Protein AF-A0A0L7KSG7-F1 (afdb_monomer_lite)

InterPro domains:
  IPR002159 CD36 family [PF01130] (1-33)
  IPR002159 CD36 family [PF01130] (34-108)
  IPR002159 CD36 family [PTHR11923] (1-128)

Organism: Operophtera brumata (NCBI:txid104452)

Sequence (150 aa):
APAMVSFPHFYLGDPKLREDVIGLKPDPARHETLQINMQVKKTNMYTSMSYLDEGLILPVAWIEMGVEELPQSLKSLVYHGTYTTAAIQLGLTVICVVSLIVSSICLFLLIVQRRRKPCATLKKIPAELMNTTFQSNQSEQKEFKNKNAK

Foldseek 3Di:
DQKDKAFALNLVHDPVLNVLDPPRDDDPVQRQKIWIKDFDADDPPDPVCVPPDHRRIGGDDIGRNDVPDDDVVVVVVVCCVPVVVVVCVVVVVVVVVVVVVVVVVVVVVVVVVVVPPDPDPPPPPPVVVVVVVVVVVVVVVVVVVVVVVD

Secondary structure (DSSP, 8-state):
--EEEE-GGGTTS-THHHHSSTT----TT--SEEEEEEE----TT-GGGTTSPTT-EEEEEEEE--SS---HHHHHHHHIIIIIHHHHHHHHHHHHHHHHHHHHHHHHHHHHHHHTSPS-------HHHHHHHHHHHHHHHHHHHHHT--

Radius of gyration: 44.96 Å; chains: 1; bounding box: 102×38×114 Å

Structure (mmCIF, N/CA/C/O backbone):
data_AF-A0A0L7KSG7-F1
#
_entry.id   AF-A0A0L7KSG7-F1
#
loop_
_atom_site.group_PDB
_atom_site.id
_atom_site.type_symbol
_atom_site.label_atom_id
_atom_site.label_alt_id
_atom_site.label_comp_id
_atom_site.label_asym_id
_atom_site.label_entity_id
_atom_site.label_seq_id
_atom_site.pdbx_PDB_ins_code
_atom_site.Cartn_x
_atom_site.Cartn_y
_atom_site.Cartn_z
_atom_site.occupancy
_atom_site.B_iso_or_equiv
_atom_site.auth_seq_id
_atom_site.auth_comp_id
_atom_site.auth_asym_id
_atom_site.auth_atom_id
_atom_site.pdbx_PDB_model_num
ATOM 1 N N . ALA A 1 1 ? -6.342 -0.269 -8.118 1.00 49.69 1 ALA A N 1
ATOM 2 C CA . ALA A 1 1 ? -5.818 -0.548 -9.474 1.00 49.69 1 ALA A CA 1
ATOM 3 C C . ALA A 1 1 ? -5.029 -1.857 -9.431 1.00 49.69 1 ALA A C 1
ATOM 5 O O . ALA A 1 1 ? -4.464 -2.119 -8.373 1.00 49.69 1 ALA A O 1
ATOM 6 N N . PRO A 1 2 ? -4.990 -2.676 -10.501 1.00 66.69 2 PRO A N 1
ATOM 7 C CA . PRO A 1 2 ? -4.237 -3.937 -10.546 1.00 66.69 2 PRO A CA 1
ATOM 8 C C . PRO A 1 2 ? -2.731 -3.669 -10.741 1.00 66.69 2 PRO A C 1
ATOM 10 O O . PRO A 1 2 ? -2.135 -4.054 -11.745 1.00 66.69 2 PRO A O 1
ATOM 13 N N . ALA A 1 3 ? -2.143 -2.919 -9.809 1.00 71.19 3 ALA A N 1
ATOM 14 C CA . ALA A 1 3 ? -0.722 -2.608 -9.792 1.00 71.19 3 ALA A CA 1
ATOM 15 C C . ALA A 1 3 ? 0.025 -3.679 -8.989 1.00 71.19 3 ALA A C 1
ATOM 17 O O . ALA A 1 3 ? -0.415 -4.060 -7.904 1.00 71.19 3 ALA A O 1
ATOM 18 N N . MET A 1 4 ? 1.145 -4.155 -9.525 1.00 77.62 4 MET A N 1
ATOM 19 C CA . MET A 1 4 ? 1.998 -5.174 -8.914 1.00 77.62 4 MET A CA 1
ATOM 20 C C . MET A 1 4 ? 3.423 -4.654 -8.797 1.00 77.62 4 MET A C 1
ATOM 22 O O . MET A 1 4 ? 3.894 -3.928 -9.671 1.00 77.62 4 MET A O 1
ATOM 26 N N . VAL A 1 5 ? 4.127 -5.056 -7.745 1.00 77.38 5 VAL A N 1
ATOM 27 C CA . VAL A 1 5 ? 5.531 -4.689 -7.535 1.00 77.38 5 VAL A CA 1
ATOM 28 C C . VAL A 1 5 ? 6.405 -5.900 -7.842 1.00 77.38 5 VAL A C 1
ATOM 30 O O . VAL A 1 5 ? 6.131 -6.993 -7.352 1.00 77.38 5 VAL A O 1
ATOM 33 N N . SER A 1 6 ? 7.438 -5.720 -8.662 1.00 76.56 6 SER A N 1
ATOM 34 C CA . SER A 1 6 ? 8.436 -6.750 -8.961 1.00 76.56 6 SER A CA 1
ATOM 35 C C . SER A 1 6 ? 9.846 -6.176 -8.918 1.00 76.56 6 SER A C 1
ATOM 37 O O . SER A 1 6 ? 10.045 -4.963 -8.877 1.00 76.56 6 SER A O 1
ATOM 39 N N . PHE A 1 7 ? 10.836 -7.060 -8.995 1.00 79.44 7 PHE A N 1
ATOM 40 C CA . PHE A 1 7 ? 12.197 -6.643 -9.303 1.00 79.44 7 PHE A CA 1
ATOM 41 C C . PHE A 1 7 ? 12.299 -6.121 -10.744 1.00 79.44 7 PHE A C 1
ATOM 43 O O . PHE A 1 7 ? 11.495 -6.533 -11.598 1.00 79.44 7 PHE A O 1
ATOM 50 N N . PRO A 1 8 ? 13.282 -5.247 -11.022 1.00 75.69 8 PRO A N 1
ATOM 51 C CA . PRO A 1 8 ? 13.538 -4.720 -12.352 1.00 75.69 8 PRO A CA 1
ATOM 52 C C . PRO A 1 8 ? 13.726 -5.851 -13.349 1.00 75.69 8 PRO A C 1
ATOM 54 O O . PRO A 1 8 ? 14.327 -6.884 -13.038 1.00 75.69 8 PRO A O 1
ATOM 57 N N . HIS A 1 9 ? 13.178 -5.668 -14.546 1.00 78.81 9 HIS A N 1
ATOM 58 C CA . HIS A 1 9 ? 13.252 -6.639 -15.635 1.00 78.81 9 HIS A CA 1
ATOM 59 C C . HIS A 1 9 ? 12.771 -8.052 -15.271 1.00 78.81 9 HIS A C 1
ATOM 61 O O . HIS A 1 9 ? 13.202 -9.026 -15.884 1.00 78.81 9 HIS A O 1
ATOM 67 N N . PHE A 1 10 ? 11.899 -8.178 -14.263 1.00 78.75 10 PHE A N 1
ATOM 68 C CA . PHE A 1 10 ? 11.452 -9.467 -13.735 1.00 78.75 10 PHE A CA 1
ATOM 69 C C . PHE A 1 10 ? 12.621 -10.405 -13.387 1.00 78.75 10 PHE A C 1
ATOM 71 O O . PHE A 1 10 ? 12.513 -11.618 -13.572 1.00 78.75 10 PHE A O 1
ATOM 78 N N . TYR A 1 11 ? 13.731 -9.860 -12.869 1.00 69.69 11 TYR A N 1
ATOM 79 C CA . TYR A 1 11 ? 14.943 -10.624 -12.543 1.00 69.69 11 TYR A CA 1
ATOM 80 C C . TYR A 1 11 ? 14.656 -11.875 -11.690 1.00 69.69 11 TYR A C 1
ATOM 82 O O . TYR A 1 11 ? 15.160 -12.958 -11.985 1.00 69.69 11 TYR A O 1
ATOM 90 N N . LEU A 1 12 ? 13.765 -11.742 -10.700 1.00 74.25 12 LEU A N 1
ATOM 91 C CA . LEU A 1 12 ? 13.263 -12.844 -9.864 1.00 74.25 12 LEU A CA 1
ATOM 92 C C . LEU A 1 12 ? 11.819 -13.266 -10.200 1.00 74.25 12 LEU A C 1
ATOM 94 O O . LEU A 1 12 ? 11.210 -14.034 -9.462 1.00 74.25 12 LEU A O 1
ATOM 98 N N . GLY A 1 13 ? 11.251 -12.742 -11.286 1.00 73.81 13 GLY A N 1
ATOM 99 C CA . GLY A 1 13 ? 9.931 -13.131 -11.781 1.00 73.81 13 GLY A CA 1
ATOM 100 C C . GLY A 1 13 ? 9.983 -14.379 -12.664 1.00 73.81 13 GLY A C 1
ATOM 101 O O . GLY A 1 13 ? 11.061 -14.823 -13.071 1.00 73.81 13 GLY A O 1
ATOM 102 N N . ASP A 1 14 ? 8.799 -14.909 -12.973 1.00 79.44 14 ASP A N 1
ATOM 103 C CA . ASP A 1 14 ? 8.599 -16.050 -13.874 1.00 79.44 14 ASP A CA 1
ATOM 104 C C . ASP A 1 14 ? 9.261 -15.788 -15.248 1.00 79.44 14 ASP A C 1
ATOM 106 O O . ASP A 1 14 ? 9.058 -14.705 -15.813 1.00 79.44 14 ASP A O 1
ATOM 110 N N . PRO A 1 15 ? 10.054 -16.736 -15.795 1.00 77.19 15 PRO A N 1
ATOM 111 C CA . PRO A 1 15 ? 10.661 -16.623 -17.121 1.00 77.19 15 PRO A CA 1
ATOM 112 C C . PRO A 1 15 ? 9.688 -16.212 -18.228 1.00 77.19 15 PRO A C 1
ATOM 114 O O . PRO A 1 15 ? 10.064 -15.416 -19.086 1.00 77.19 15 PRO A O 1
ATOM 117 N N . LYS A 1 16 ? 8.430 -16.665 -18.165 1.00 79.12 16 LYS A N 1
ATOM 118 C CA . LYS A 1 16 ? 7.409 -16.344 -19.170 1.00 79.12 16 LYS A CA 1
ATOM 119 C C . LYS A 1 16 ? 7.173 -14.834 -19.312 1.00 79.12 16 LYS A C 1
ATOM 121 O O . LYS A 1 16 ? 7.017 -14.327 -20.415 1.00 79.12 16 LYS A O 1
ATOM 126 N N . LEU A 1 17 ? 7.257 -14.085 -18.211 1.00 75.56 17 LEU A N 1
ATOM 127 C CA . LEU A 1 17 ? 7.084 -12.624 -18.210 1.00 75.56 17 LEU A CA 1
ATOM 128 C C . LEU A 1 17 ? 8.213 -11.881 -18.934 1.00 75.56 17 LEU A C 1
ATOM 130 O O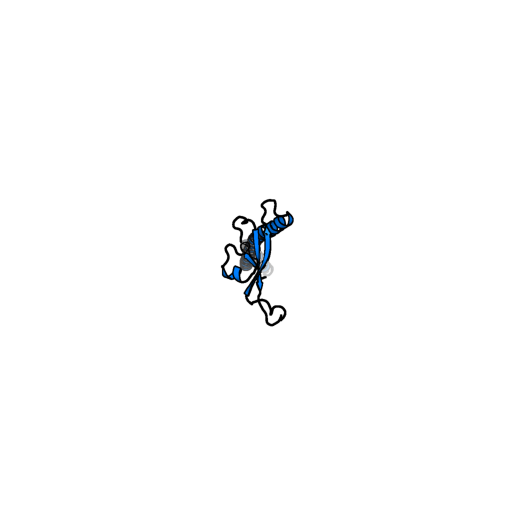 . LEU A 1 17 ? 8.069 -10.704 -19.263 1.00 75.56 17 LEU A O 1
ATOM 134 N N . ARG A 1 18 ? 9.353 -12.547 -19.149 1.00 74.94 18 ARG A N 1
ATOM 135 C CA . ARG A 1 18 ? 10.501 -11.985 -19.867 1.00 74.94 18 ARG A CA 1
ATOM 136 C C . ARG A 1 18 ? 10.406 -12.204 -21.371 1.00 74.94 18 ARG A C 1
ATOM 138 O O . ARG A 1 18 ? 10.996 -11.442 -22.127 1.00 74.94 18 ARG A O 1
ATOM 145 N N . GLU A 1 19 ? 9.685 -13.239 -21.784 1.00 77.19 19 GLU A N 1
ATOM 146 C CA . GLU A 1 19 ? 9.468 -13.589 -23.189 1.00 77.19 19 GLU A CA 1
ATOM 147 C C . GLU A 1 19 ? 8.398 -12.692 -23.820 1.00 77.19 19 GLU A C 1
ATOM 149 O O . GLU A 1 19 ? 8.535 -12.286 -24.973 1.00 77.19 19 GLU A O 1
ATOM 154 N N . ASP A 1 20 ? 7.394 -12.300 -23.031 1.00 78.75 20 ASP A N 1
ATOM 155 C CA . ASP A 1 20 ? 6.284 -11.448 -23.470 1.00 78.75 20 ASP A CA 1
ATOM 156 C C . ASP A 1 20 ? 6.702 -9.982 -23.745 1.00 78.75 20 ASP A C 1
ATOM 158 O O . ASP A 1 20 ? 5.952 -9.225 -24.364 1.00 78.75 20 ASP A O 1
ATOM 162 N N . VAL A 1 21 ? 7.891 -9.548 -23.292 1.00 75.88 21 VAL A N 1
ATOM 163 C CA . VAL A 1 21 ? 8.360 -8.154 -23.410 1.00 75.88 21 VAL A CA 1
ATOM 164 C C . VAL A 1 21 ? 9.788 -8.085 -23.958 1.00 75.88 21 VAL A C 1
ATOM 166 O O . VAL A 1 21 ? 10.764 -8.435 -23.296 1.00 75.88 21 VAL A O 1
ATOM 169 N N . ILE A 1 22 ? 9.931 -7.538 -25.167 1.00 74.88 22 ILE A N 1
ATOM 170 C CA . ILE A 1 22 ? 11.230 -7.361 -25.830 1.00 74.88 22 ILE A CA 1
ATOM 171 C C . ILE A 1 22 ? 12.004 -6.200 -25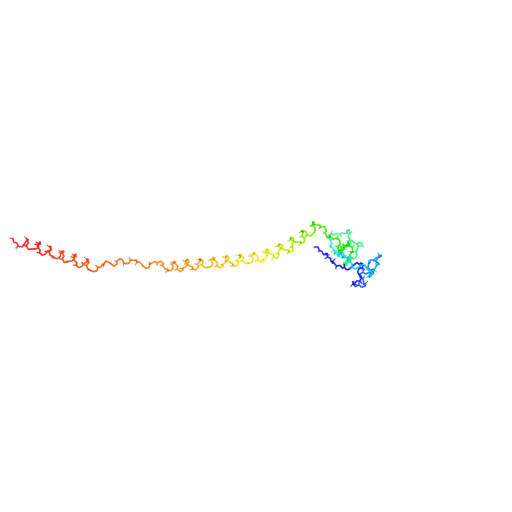.182 1.00 74.88 22 ILE A C 1
ATOM 173 O O . ILE A 1 22 ? 11.471 -5.107 -25.005 1.00 74.88 22 ILE A O 1
ATOM 177 N N . GLY A 1 23 ? 13.291 -6.417 -24.881 1.00 75.62 23 GLY A N 1
ATOM 178 C CA . GLY A 1 23 ? 14.206 -5.374 -24.386 1.00 75.62 23 GLY A CA 1
ATOM 179 C C . GLY A 1 23 ? 14.543 -5.449 -22.895 1.00 75.62 23 GLY A C 1
ATOM 180 O O . GLY A 1 23 ? 15.247 -4.577 -22.385 1.00 75.62 23 GLY A O 1
ATOM 181 N N . LEU A 1 24 ? 14.091 -6.490 -22.191 1.00 74.06 24 LEU A N 1
ATOM 182 C CA . LEU A 1 24 ? 14.442 -6.705 -20.790 1.00 74.06 24 LEU A CA 1
ATOM 183 C C . LEU A 1 24 ? 15.897 -7.187 -20.652 1.00 74.06 24 LEU A C 1
ATOM 185 O O . LEU A 1 24 ? 16.287 -8.191 -21.245 1.00 74.06 24 LEU A O 1
ATOM 189 N N . LYS A 1 25 ? 16.704 -6.476 -19.856 1.00 75.69 25 LYS A N 1
ATOM 190 C CA . LYS A 1 25 ? 18.095 -6.837 -19.540 1.00 75.69 25 LYS A CA 1
ATOM 191 C C . LYS A 1 25 ? 18.274 -6.862 -18.020 1.00 75.69 25 LYS A C 1
ATOM 193 O O . LYS A 1 25 ? 18.621 -5.834 -17.443 1.00 75.69 25 LYS A O 1
ATOM 198 N N . PRO A 1 26 ? 17.986 -7.992 -17.356 1.00 69.56 26 PRO A N 1
ATOM 199 C CA . PRO A 1 26 ? 18.148 -8.085 -15.914 1.00 69.56 26 PRO A CA 1
ATOM 200 C C . PRO A 1 26 ? 19.629 -7.966 -15.536 1.00 69.56 26 PRO A C 1
ATOM 202 O O . PRO A 1 26 ? 20.464 -8.699 -16.064 1.00 69.56 26 PRO A O 1
ATOM 205 N N . ASP A 1 27 ? 19.940 -7.052 -14.618 1.00 71.94 27 ASP A N 1
ATOM 206 C CA . ASP A 1 27 ? 21.284 -6.857 -14.072 1.00 71.94 27 ASP A CA 1
ATOM 207 C C . ASP A 1 27 ? 21.275 -7.163 -12.561 1.00 71.94 27 ASP A C 1
ATOM 209 O O . ASP A 1 27 ? 20.636 -6.429 -11.798 1.00 71.94 27 ASP A O 1
ATOM 213 N N . PRO A 1 28 ? 21.974 -8.223 -12.110 1.00 65.81 28 PRO A N 1
ATOM 214 C CA . PRO A 1 28 ? 22.026 -8.619 -10.705 1.00 65.81 28 PRO A CA 1
ATOM 215 C C . PRO A 1 28 ? 22.825 -7.655 -9.807 1.00 65.81 28 PRO A C 1
ATOM 217 O O . PRO A 1 28 ? 22.880 -7.841 -8.596 1.00 65.81 28 PRO A O 1
ATOM 220 N N . ALA A 1 29 ? 23.486 -6.633 -10.359 1.00 66.12 29 ALA A N 1
ATOM 221 C CA . ALA A 1 29 ? 24.188 -5.631 -9.557 1.00 66.12 29 ALA A CA 1
ATOM 222 C C . ALA A 1 29 ? 23.280 -4.464 -9.122 1.00 66.12 29 ALA A C 1
ATOM 224 O O . ALA A 1 29 ? 23.634 -3.710 -8.218 1.00 66.12 29 ALA A O 1
ATOM 225 N N . ARG A 1 30 ? 22.102 -4.299 -9.742 1.00 62.16 30 ARG A N 1
ATOM 226 C CA . ARG A 1 30 ? 21.194 -3.156 -9.531 1.00 62.16 30 ARG A CA 1
ATOM 227 C C . ARG A 1 30 ? 19.943 -3.580 -8.765 1.00 62.16 30 ARG A C 1
ATOM 229 O O . ARG A 1 30 ? 18.846 -3.630 -9.310 1.00 62.16 30 ARG A O 1
ATOM 236 N N . HIS A 1 31 ? 20.122 -3.935 -7.496 1.00 56.75 31 HIS A N 1
ATOM 237 C CA . HIS A 1 31 ? 19.054 -4.493 -6.652 1.00 56.75 31 HIS A CA 1
ATOM 238 C C . HIS A 1 31 ? 18.258 -3.450 -5.849 1.00 56.75 31 HIS A C 1
ATOM 240 O O . HIS A 1 31 ? 17.318 -3.809 -5.145 1.00 56.75 31 HIS A O 1
ATOM 246 N N . GLU A 1 32 ? 18.601 -2.166 -5.951 1.00 59.91 32 GLU A N 1
ATOM 247 C CA . GLU A 1 32 ? 17.999 -1.108 -5.125 1.00 59.91 32 GLU A CA 1
ATOM 248 C C . GLU A 1 32 ? 16.745 -0.480 -5.747 1.00 59.91 32 GLU A C 1
ATOM 250 O O . GLU A 1 32 ? 16.226 0.515 -5.246 1.00 59.91 32 GLU A O 1
ATOM 255 N N . THR A 1 33 ? 16.231 -1.032 -6.848 1.00 68.06 33 THR A N 1
ATOM 256 C CA . THR A 1 33 ? 15.123 -0.422 -7.586 1.00 68.06 33 THR A CA 1
ATOM 257 C C . THR A 1 33 ? 13.895 -1.341 -7.598 1.00 68.06 33 THR A C 1
ATOM 259 O O . THR A 1 33 ? 14.001 -2.559 -7.728 1.00 68.06 33 THR A O 1
ATOM 262 N N . LEU A 1 34 ? 12.705 -0.774 -7.387 1.00 74.31 34 LEU A N 1
ATOM 263 C CA . LEU A 1 34 ? 11.419 -1.476 -7.417 1.00 74.31 34 LEU A CA 1
ATOM 264 C C . LEU A 1 34 ? 10.699 -1.166 -8.725 1.00 74.31 34 LEU A C 1
ATOM 266 O O . LEU A 1 34 ? 10.529 -0.005 -9.077 1.00 74.31 34 LEU A O 1
ATOM 270 N N . GLN A 1 35 ? 10.215 -2.184 -9.427 1.00 80.50 35 GLN A N 1
ATOM 271 C CA . GLN A 1 35 ? 9.444 -2.016 -10.656 1.00 80.50 35 GLN A CA 1
ATOM 272 C C . GLN A 1 35 ? 7.944 -2.081 -10.361 1.00 80.50 35 GLN A C 1
ATOM 274 O O . GLN A 1 35 ? 7.451 -3.052 -9.785 1.00 80.50 35 GLN A O 1
ATOM 279 N N . ILE A 1 36 ? 7.210 -1.054 -10.783 1.00 83.94 36 ILE A N 1
ATOM 280 C CA . ILE A 1 36 ? 5.750 -1.036 -10.804 1.00 83.94 36 ILE A CA 1
ATOM 281 C C . ILE A 1 36 ? 5.278 -1.588 -12.143 1.00 83.94 36 ILE A C 1
ATOM 283 O O . ILE A 1 36 ? 5.615 -1.078 -13.215 1.00 83.94 36 ILE A O 1
ATOM 287 N N . ASN A 1 37 ? 4.430 -2.602 -12.058 1.00 86.38 37 ASN A N 1
ATOM 288 C CA . ASN A 1 37 ? 3.820 -3.274 -13.187 1.00 86.38 37 ASN A CA 1
ATOM 289 C C . ASN A 1 37 ? 2.310 -3.082 -13.172 1.00 86.38 37 ASN A C 1
ATOM 291 O O . ASN A 1 37 ? 1.689 -3.016 -12.109 1.00 86.38 37 ASN A O 1
ATOM 295 N N . MET A 1 38 ? 1.712 -3.061 -14.356 1.00 85.94 38 MET A N 1
ATOM 296 C CA . MET A 1 38 ? 0.268 -3.016 -14.530 1.00 85.94 38 MET A CA 1
ATOM 297 C C . MET A 1 38 ? -0.180 -4.185 -15.396 1.00 85.94 38 MET A C 1
ATOM 299 O O . MET A 1 38 ? 0.352 -4.402 -16.482 1.00 85.94 38 MET A O 1
ATOM 303 N N . GLN A 1 39 ? -1.171 -4.934 -14.915 1.00 86.94 39 GLN A N 1
ATOM 304 C CA . GLN A 1 39 ? -1.775 -6.002 -15.703 1.00 86.94 39 GLN A CA 1
ATOM 305 C C . GLN A 1 39 ? -2.848 -5.442 -16.639 1.00 86.94 39 GLN A C 1
ATOM 307 O O . GLN A 1 39 ? -3.763 -4.737 -16.203 1.00 86.94 39 GLN A O 1
ATOM 312 N N . VAL A 1 40 ? -2.766 -5.809 -17.915 1.00 84.38 40 VAL A N 1
ATOM 313 C CA . VAL A 1 40 ? -3.782 -5.500 -18.919 1.00 84.38 40 VAL A CA 1
ATOM 314 C C . VAL A 1 40 ? -4.965 -6.440 -18.728 1.00 84.38 40 VAL A C 1
ATOM 316 O O . VAL A 1 40 ? -4.866 -7.651 -18.930 1.00 84.38 40 VAL A O 1
ATOM 319 N N . LYS A 1 41 ? -6.113 -5.873 -18.353 1.00 82.38 41 LYS A N 1
ATOM 320 C CA . LYS A 1 41 ? -7.387 -6.590 -18.301 1.00 82.38 41 LYS A CA 1
ATOM 321 C C . LYS A 1 41 ? -8.303 -6.057 -19.389 1.00 82.38 41 LYS A C 1
ATOM 323 O O . LYS A 1 41 ? -8.726 -4.903 -19.330 1.00 82.38 41 LYS A O 1
ATOM 328 N N . LYS A 1 42 ? -8.620 -6.906 -20.365 1.00 79.88 42 LYS A N 1
ATOM 329 C CA . LYS A 1 42 ? -9.569 -6.555 -21.419 1.00 79.88 42 LYS A CA 1
ATOM 330 C C . LYS A 1 42 ? -10.982 -6.532 -20.850 1.00 79.88 42 LYS A C 1
ATOM 332 O O . LYS A 1 42 ? -11.364 -7.368 -20.034 1.00 79.88 42 LYS A O 1
ATOM 337 N N . THR A 1 43 ? -11.765 -5.560 -21.290 1.00 75.81 43 THR A N 1
ATOM 338 C CA . THR A 1 43 ? -13.213 -5.546 -21.094 1.00 75.81 43 THR A CA 1
ATOM 339 C C . THR A 1 43 ? -13.859 -5.299 -22.449 1.00 75.81 43 THR A C 1
ATOM 341 O O . THR A 1 43 ? -13.316 -4.562 -23.273 1.00 75.81 43 THR A O 1
ATOM 344 N N . ASN A 1 44 ? -15.032 -5.888 -22.686 1.00 75.50 44 ASN A N 1
ATOM 345 C CA . ASN A 1 44 ? -15.745 -5.794 -23.971 1.00 75.50 44 ASN A CA 1
ATOM 346 C C . ASN A 1 44 ? -16.127 -4.355 -24.379 1.00 75.50 44 ASN A C 1
ATOM 348 O O . ASN A 1 44 ? -16.665 -4.147 -25.459 1.00 75.50 44 ASN A O 1
ATOM 352 N N . MET A 1 45 ? -15.881 -3.366 -23.517 1.00 76.56 45 MET A N 1
ATOM 353 C CA . MET A 1 45 ? -16.231 -1.963 -23.727 1.00 76.56 45 MET A CA 1
ATOM 354 C C . MET A 1 45 ? -15.131 -1.155 -24.440 1.00 76.56 45 MET A C 1
ATOM 356 O O . MET A 1 45 ? -15.434 -0.089 -24.967 1.00 76.56 45 MET A O 1
ATOM 360 N N . TYR A 1 46 ? -13.876 -1.628 -24.481 1.00 71.81 46 TYR A N 1
ATOM 361 C CA . TYR A 1 46 ? -12.742 -0.869 -25.036 1.00 71.81 46 TYR A CA 1
ATOM 362 C C . TYR A 1 46 ? -12.009 -1.636 -26.152 1.00 71.81 46 TYR A C 1
ATOM 364 O O . TYR A 1 46 ? -11.057 -2.375 -25.906 1.00 71.81 46 TYR A O 1
ATOM 372 N N . THR A 1 47 ? -12.407 -1.405 -27.407 1.00 71.38 47 THR A N 1
ATOM 373 C CA . THR A 1 47 ? -11.799 -2.023 -28.608 1.00 71.38 47 THR A CA 1
ATOM 374 C C . THR A 1 47 ? -10.351 -1.580 -28.855 1.00 71.38 47 THR A C 1
ATOM 376 O O . THR A 1 47 ? -9.569 -2.309 -29.471 1.00 71.38 47 THR A O 1
ATOM 379 N N . SER A 1 48 ? -9.955 -0.416 -28.333 1.00 75.25 48 SER A N 1
ATOM 380 C CA . SER A 1 48 ? -8.604 0.138 -28.489 1.00 75.25 48 SER A CA 1
ATOM 381 C C . SER A 1 48 ? -7.509 -0.654 -27.765 1.00 75.25 48 SER A C 1
ATOM 383 O O . SER A 1 48 ? -6.354 -0.323 -27.945 1.00 75.25 48 SER A O 1
ATOM 385 N N . MET A 1 49 ? -7.820 -1.687 -26.969 1.00 70.25 49 MET A N 1
ATOM 386 C CA . MET A 1 49 ? -6.820 -2.602 -26.376 1.00 70.25 49 MET A CA 1
ATOM 387 C C . MET A 1 49 ? -6.769 -3.970 -27.078 1.00 70.25 49 MET A C 1
ATOM 389 O O . MET A 1 49 ? -6.210 -4.925 -26.544 1.00 70.25 49 MET A O 1
ATOM 393 N N . SER A 1 50 ? -7.359 -4.093 -28.272 1.00 73.12 50 SER A N 1
ATOM 394 C CA . SER A 1 50 ? -7.390 -5.352 -29.035 1.00 73.12 50 SER A CA 1
ATOM 395 C C . SER A 1 50 ? -6.008 -5.859 -29.463 1.00 73.12 50 SER A C 1
ATOM 397 O O . SER A 1 50 ? -5.848 -7.065 -29.614 1.00 73.12 50 SER A O 1
ATOM 399 N N . TYR A 1 51 ? -5.020 -4.968 -29.603 1.00 79.75 51 TYR A N 1
ATOM 400 C CA . TYR A 1 51 ? -3.648 -5.297 -30.008 1.00 79.75 51 TYR A CA 1
ATOM 401 C C . TYR A 1 51 ? -2.738 -5.778 -28.865 1.00 79.75 51 TYR A C 1
ATOM 403 O O . TYR A 1 51 ? -1.637 -6.245 -29.134 1.00 79.75 51 TYR A O 1
ATOM 411 N N . LEU A 1 52 ? -3.153 -5.630 -27.603 1.00 81.56 52 LEU A N 1
ATOM 412 C CA . LEU A 1 52 ? -2.414 -6.140 -26.440 1.00 81.56 52 LEU A CA 1
ATOM 413 C C . LEU A 1 52 ? -2.999 -7.478 -26.025 1.00 81.56 52 LEU A C 1
ATOM 415 O O . LEU A 1 52 ? -4.203 -7.650 -26.151 1.00 81.56 52 LEU A O 1
ATOM 419 N N . ASP A 1 53 ? -2.212 -8.400 -25.485 1.00 81.88 53 ASP A N 1
ATOM 420 C CA . ASP A 1 53 ? -2.742 -9.672 -24.991 1.00 81.88 53 ASP A CA 1
ATOM 421 C C . ASP A 1 53 ? -3.470 -9.529 -23.648 1.00 81.88 53 ASP A C 1
ATOM 423 O O . ASP A 1 53 ? -3.199 -8.637 -22.839 1.00 81.88 53 ASP A O 1
ATOM 427 N N . GLU A 1 54 ? -4.464 -10.390 -23.421 1.00 81.44 54 GLU A N 1
ATOM 428 C CA . GLU A 1 54 ? -5.188 -10.412 -22.149 1.00 81.44 54 GLU A CA 1
ATOM 429 C C . GLU A 1 54 ? -4.305 -11.020 -21.055 1.00 81.44 54 GLU A C 1
ATOM 431 O O . GLU A 1 54 ? -3.751 -12.101 -21.229 1.00 81.44 54 GLU A O 1
ATOM 436 N N . GLY A 1 55 ? -4.170 -10.326 -19.923 1.00 80.38 55 GLY A N 1
ATOM 437 C CA . GLY A 1 55 ? -3.311 -10.762 -18.822 1.00 80.38 55 GLY A CA 1
ATOM 438 C C . GLY A 1 55 ? -1.842 -10.354 -18.962 1.00 80.38 55 GLY A C 1
ATOM 439 O O . GLY A 1 55 ? -1.070 -10.647 -18.048 1.00 80.38 55 GLY A O 1
ATOM 440 N N . LEU A 1 56 ? -1.472 -9.638 -20.033 1.00 85.25 56 LEU A N 1
ATOM 441 C CA . LEU A 1 56 ? -0.122 -9.109 -20.244 1.00 85.25 56 LEU A CA 1
ATOM 442 C C . LEU A 1 56 ? 0.284 -8.174 -19.095 1.00 85.25 56 LEU A C 1
ATOM 444 O O . LEU A 1 56 ? -0.473 -7.279 -18.709 1.00 85.25 56 LEU A O 1
ATOM 448 N N . ILE A 1 57 ? 1.485 -8.369 -18.552 1.00 86.19 57 ILE A N 1
ATOM 449 C CA . ILE A 1 57 ? 2.025 -7.553 -17.461 1.00 86.19 57 ILE A CA 1
ATOM 450 C C . ILE A 1 57 ? 3.007 -6.542 -18.045 1.00 86.19 57 ILE A C 1
ATOM 452 O O . ILE A 1 57 ? 4.104 -6.896 -18.467 1.00 86.19 57 ILE A O 1
ATOM 456 N N . LEU A 1 58 ? 2.614 -5.269 -18.045 1.00 86.44 58 LEU A N 1
ATOM 457 C CA . LEU A 1 58 ? 3.432 -4.192 -18.585 1.00 86.44 58 LEU A CA 1
ATOM 458 C C . LEU A 1 58 ? 4.262 -3.535 -17.476 1.00 86.44 58 LEU A C 1
ATOM 460 O O . LEU A 1 58 ? 3.686 -3.085 -16.477 1.00 86.44 58 LEU A O 1
ATOM 464 N N . PRO A 1 59 ? 5.591 -3.428 -17.642 1.00 81.94 59 PRO A N 1
ATOM 465 C CA . PRO A 1 59 ? 6.410 -2.598 -16.773 1.00 81.94 59 PRO A CA 1
ATOM 466 C C . PRO A 1 59 ? 6.093 -1.125 -17.057 1.00 81.94 59 PRO A C 1
ATOM 468 O O . PRO A 1 59 ? 6.274 -0.652 -18.176 1.00 81.94 59 PRO A O 1
ATOM 471 N N . VAL A 1 60 ? 5.587 -0.398 -16.058 1.00 85.12 60 VAL A N 1
ATOM 472 C CA . VAL A 1 60 ? 5.178 1.008 -16.226 1.00 85.12 60 VAL A CA 1
ATOM 473 C C . VAL A 1 60 ? 6.277 1.955 -15.764 1.00 85.12 60 VAL A C 1
ATOM 475 O O . VAL A 1 60 ? 6.594 2.917 -16.456 1.00 85.12 60 VAL A O 1
ATOM 478 N N . ALA A 1 61 ? 6.851 1.699 -14.589 1.00 79.75 61 ALA A N 1
ATOM 479 C CA . ALA A 1 61 ? 7.862 2.564 -13.994 1.00 79.75 61 ALA A CA 1
ATOM 480 C C . ALA A 1 61 ? 8.804 1.769 -13.089 1.00 79.75 61 ALA A C 1
ATOM 482 O O . ALA A 1 61 ? 8.400 0.773 -12.490 1.00 79.75 61 ALA A O 1
ATOM 483 N N . TRP A 1 62 ? 10.038 2.242 -12.946 1.00 74.69 62 TRP A N 1
ATOM 484 C CA . TRP A 1 62 ? 10.976 1.790 -11.923 1.00 74.69 62 TRP A CA 1
ATOM 485 C C . TRP A 1 62 ? 11.228 2.925 -10.930 1.00 74.69 62 TRP A C 1
ATOM 487 O O . TRP A 1 62 ? 11.400 4.081 -11.310 1.00 74.69 62 TRP A O 1
ATOM 497 N N . ILE A 1 63 ? 11.210 2.590 -9.647 1.00 70.94 63 ILE A N 1
ATOM 498 C CA . ILE A 1 63 ? 11.532 3.480 -8.540 1.00 70.94 63 ILE A CA 1
ATOM 499 C C . ILE A 1 63 ? 12.910 3.076 -8.055 1.00 70.94 63 ILE A C 1
ATOM 501 O O . ILE A 1 63 ? 13.080 1.986 -7.515 1.00 70.94 63 ILE A O 1
ATOM 505 N N . GLU A 1 64 ? 13.886 3.951 -8.232 1.00 69.31 64 GLU A N 1
ATOM 506 C CA . GLU A 1 64 ? 15.204 3.762 -7.644 1.00 69.31 64 GLU A CA 1
ATOM 507 C C . GLU A 1 64 ? 15.136 4.179 -6.172 1.00 69.31 64 GLU A C 1
ATOM 509 O O . GLU A 1 64 ? 14.927 5.352 -5.864 1.00 69.31 64 GLU A O 1
ATOM 514 N N . MET A 1 65 ? 15.249 3.224 -5.245 1.00 61.34 65 MET A N 1
ATOM 515 C CA . MET A 1 65 ? 15.352 3.522 -3.816 1.00 61.34 65 MET A CA 1
ATOM 516 C C . MET A 1 65 ? 16.814 3.811 -3.489 1.00 61.34 65 MET A C 1
ATOM 518 O O . MET A 1 65 ? 17.462 3.057 -2.771 1.00 61.34 65 MET A O 1
ATOM 522 N N . GLY A 1 66 ? 17.337 4.911 -4.032 1.00 60.00 66 GLY A N 1
ATOM 523 C CA . GLY A 1 66 ? 18.608 5.451 -3.571 1.00 60.00 66 GLY A CA 1
ATOM 524 C C . GLY A 1 66 ? 18.475 5.808 -2.092 1.00 60.00 66 GLY A C 1
ATOM 525 O O . GLY A 1 66 ? 17.571 6.546 -1.701 1.00 60.00 66 GLY A O 1
ATOM 526 N N . VAL A 1 67 ? 19.357 5.271 -1.251 1.00 54.75 67 VAL A N 1
ATOM 527 C CA . VAL A 1 67 ? 19.399 5.552 0.199 1.00 54.75 67 VAL A CA 1
ATOM 528 C C . VAL A 1 67 ? 19.703 7.037 0.494 1.00 54.75 67 VAL A C 1
ATOM 530 O O . VAL A 1 67 ? 19.572 7.495 1.630 1.00 54.75 67 VAL A O 1
ATOM 533 N N . GLU A 1 68 ? 19.997 7.839 -0.528 1.00 59.53 68 GLU A N 1
ATOM 534 C CA . GLU A 1 68 ? 20.077 9.297 -0.454 1.00 59.53 68 GLU A CA 1
ATOM 535 C C . GLU A 1 68 ? 18.674 9.925 -0.473 1.00 59.53 68 GLU A C 1
ATOM 537 O O . GLU A 1 68 ? 18.186 10.462 -1.458 1.00 59.53 68 GLU A O 1
ATOM 542 N N . GLU A 1 69 ? 18.017 9.825 0.680 1.00 54.84 69 GLU A N 1
ATOM 543 C CA . GLU A 1 69 ? 16.860 10.617 1.087 1.00 54.84 69 GLU A CA 1
ATOM 544 C C . GLU A 1 69 ? 15.628 10.583 0.166 1.00 54.84 69 GLU A C 1
ATOM 546 O O . GLU A 1 69 ? 15.409 11.457 -0.670 1.00 54.84 69 GLU A O 1
ATOM 551 N N . LEU A 1 70 ? 14.700 9.663 0.469 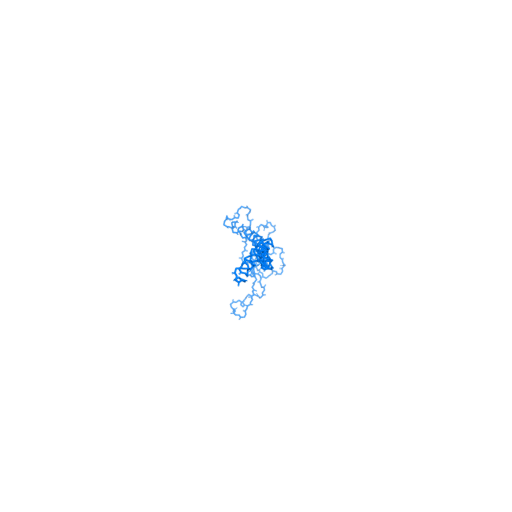1.00 64.69 70 LEU A N 1
ATOM 552 C CA . LEU A 1 70 ? 13.301 9.774 0.038 1.00 64.69 70 LEU A CA 1
ATOM 553 C C . LEU A 1 70 ? 12.832 11.245 0.203 1.00 64.69 70 LEU A C 1
ATOM 555 O O . LEU A 1 70 ? 12.985 11.789 1.309 1.00 64.69 70 LEU A O 1
ATOM 559 N N . PRO A 1 71 ? 12.297 11.906 -0.846 1.00 66.88 71 PRO A N 1
ATOM 560 C CA . PRO A 1 71 ? 11.951 13.321 -0.781 1.00 66.88 71 PRO A CA 1
ATOM 561 C C . PRO A 1 71 ? 11.006 13.562 0.396 1.00 66.88 71 PRO A C 1
ATOM 563 O O . PRO A 1 71 ? 10.109 12.756 0.660 1.00 66.88 71 PRO A O 1
ATOM 566 N N . GLN A 1 72 ? 11.226 14.651 1.139 1.00 69.62 72 GLN A N 1
ATOM 567 C CA . GLN A 1 72 ? 10.545 14.898 2.419 1.00 69.62 72 GLN A CA 1
ATOM 568 C C . GLN A 1 72 ? 9.014 14.812 2.311 1.00 69.62 72 GLN A C 1
ATOM 570 O O . GLN A 1 72 ? 8.350 14.380 3.251 1.00 69.62 72 GLN A O 1
ATOM 575 N N . SER A 1 73 ? 8.455 15.141 1.145 1.00 69.62 73 SER A N 1
ATOM 576 C CA . SER A 1 73 ? 7.037 14.982 0.821 1.00 69.62 73 SER A CA 1
ATOM 577 C C . SER A 1 73 ? 6.559 13.526 0.886 1.00 69.62 73 SER A C 1
ATOM 579 O O . SER A 1 73 ? 5.520 13.255 1.483 1.00 69.62 73 SER A O 1
ATOM 581 N N . LEU A 1 74 ? 7.320 12.577 0.336 1.00 70.19 74 LEU A N 1
ATOM 582 C CA . LEU A 1 74 ? 6.996 11.150 0.383 1.00 70.19 74 LEU A CA 1
ATOM 583 C C . LEU A 1 74 ? 7.256 10.560 1.770 1.00 70.19 74 LEU A C 1
ATOM 585 O O . LEU A 1 74 ? 6.449 9.759 2.233 1.00 70.19 74 LEU A O 1
ATOM 589 N N . LYS A 1 75 ? 8.313 10.998 2.473 1.00 69.81 75 LYS A N 1
ATOM 590 C CA . LYS A 1 75 ? 8.534 10.615 3.883 1.00 69.81 75 LYS A CA 1
ATOM 591 C C . LYS A 1 75 ? 7.348 11.042 4.740 1.00 69.81 75 LYS A C 1
ATOM 593 O O . LYS A 1 75 ? 6.828 10.234 5.498 1.00 69.81 75 LYS A O 1
ATOM 598 N N . SER A 1 76 ? 6.889 12.281 4.574 1.00 73.81 76 SER A N 1
ATOM 599 C CA . SER A 1 76 ? 5.732 12.820 5.287 1.00 73.81 76 SER A CA 1
ATOM 600 C C . SER A 1 76 ? 4.442 12.083 4.924 1.00 73.81 76 SER A C 1
ATOM 602 O O . SER A 1 76 ? 3.692 11.694 5.814 1.00 73.81 76 SER A O 1
ATOM 604 N N . LEU A 1 77 ? 4.210 11.794 3.640 1.00 79.62 77 LEU A N 1
ATOM 605 C CA . LEU A 1 77 ? 3.018 11.071 3.196 1.00 79.62 77 LEU A CA 1
ATOM 606 C C . LEU A 1 77 ? 2.985 9.626 3.704 1.00 79.62 77 LEU A C 1
ATOM 608 O O . LEU A 1 77 ? 1.941 9.164 4.153 1.00 79.62 77 LEU A O 1
ATOM 612 N N . VAL A 1 78 ? 4.114 8.917 3.667 1.00 74.75 78 VAL A N 1
ATOM 613 C CA . VAL A 1 78 ? 4.223 7.553 4.200 1.00 74.75 78 VAL A CA 1
ATOM 614 C C . VAL A 1 78 ? 4.141 7.568 5.723 1.00 74.75 78 VAL A C 1
ATOM 616 O O . VAL A 1 78 ? 3.447 6.734 6.299 1.00 74.75 78 VAL A O 1
ATOM 619 N N . TYR A 1 79 ? 4.778 8.526 6.395 1.00 77.00 79 TYR A N 1
ATOM 620 C CA . TYR A 1 79 ? 4.709 8.660 7.848 1.00 77.00 79 TYR A CA 1
ATOM 621 C C . TYR A 1 79 ? 3.280 8.955 8.310 1.00 77.00 79 TYR A C 1
ATOM 623 O O . TYR A 1 79 ? 2.755 8.227 9.147 1.00 77.00 79 TYR A O 1
ATOM 631 N N . HIS A 1 80 ? 2.599 9.934 7.712 1.00 78.06 80 HIS A N 1
ATOM 632 C CA . HIS A 1 80 ? 1.185 10.183 7.983 1.00 78.06 80 HIS A CA 1
ATOM 633 C C . HIS A 1 80 ? 0.320 8.985 7.577 1.00 78.06 80 HIS A C 1
ATOM 635 O O . HIS A 1 80 ? -0.475 8.514 8.377 1.00 78.06 80 HIS A O 1
ATOM 641 N N . GLY A 1 81 ? 0.514 8.396 6.400 1.00 77.06 81 GLY A N 1
ATOM 642 C CA . GLY A 1 81 ? -0.263 7.236 5.957 1.00 77.06 81 GLY A CA 1
ATOM 643 C C . GLY A 1 81 ? -0.149 6.029 6.894 1.00 77.06 81 GLY A C 1
ATOM 644 O O . GLY A 1 81 ? -1.153 5.389 7.198 1.00 77.06 81 GLY A O 1
ATOM 645 N N . THR A 1 82 ? 1.047 5.743 7.408 1.00 74.75 82 THR A N 1
ATOM 646 C CA . THR A 1 82 ? 1.310 4.548 8.226 1.00 74.75 82 THR A CA 1
ATOM 647 C C . THR A 1 82 ? 1.037 4.807 9.709 1.00 74.75 82 THR A C 1
ATOM 649 O O . THR A 1 82 ? 0.332 4.037 10.361 1.00 74.75 82 THR A O 1
ATOM 652 N N . TYR A 1 83 ? 1.550 5.916 10.246 1.00 72.25 83 TYR A N 1
ATOM 653 C CA . TYR A 1 83 ? 1.452 6.243 11.667 1.00 72.25 83 TYR A CA 1
ATOM 654 C C . TYR A 1 83 ? 0.072 6.796 12.038 1.00 72.25 83 TYR A C 1
ATOM 656 O O . TYR A 1 83 ? -0.482 6.422 13.071 1.00 72.25 83 TYR A O 1
ATOM 664 N N . THR A 1 84 ? -0.536 7.632 11.186 1.00 72.31 84 THR A N 1
ATOM 665 C CA . THR A 1 84 ? -1.882 8.162 11.448 1.00 72.31 84 THR A CA 1
ATOM 666 C C . THR A 1 84 ? -2.935 7.058 11.355 1.00 72.31 84 THR A C 1
ATOM 668 O O . THR A 1 84 ? -3.798 6.994 12.222 1.00 72.31 84 THR A O 1
ATOM 671 N N . THR A 1 85 ? -2.843 6.130 10.396 1.00 68.56 85 THR A N 1
ATOM 672 C CA . THR A 1 85 ? -3.828 5.037 10.272 1.00 68.56 85 THR A CA 1
ATOM 673 C C . THR A 1 85 ? -3.780 4.076 11.463 1.00 68.56 85 THR A C 1
ATOM 675 O O . THR A 1 85 ? -4.822 3.772 12.046 1.00 68.56 85 THR A O 1
ATOM 678 N N . ALA A 1 86 ? -2.583 3.651 11.884 1.00 71.00 86 ALA A N 1
ATOM 679 C CA . ALA A 1 86 ? -2.432 2.754 13.030 1.00 71.00 86 ALA A CA 1
ATOM 680 C C . ALA A 1 86 ? -2.891 3.411 14.346 1.00 71.00 86 ALA A C 1
ATOM 682 O O . ALA A 1 86 ? -3.611 2.798 15.138 1.00 71.00 86 ALA A O 1
ATOM 683 N N . ALA A 1 87 ? -2.536 4.683 14.558 1.00 73.06 87 ALA A N 1
ATOM 684 C CA . ALA A 1 87 ? -2.944 5.429 15.744 1.00 73.06 87 ALA A CA 1
ATOM 685 C C . ALA A 1 87 ? -4.455 5.713 15.769 1.00 73.06 87 ALA A C 1
ATOM 687 O O . ALA A 1 87 ? -5.080 5.587 16.822 1.00 73.06 87 ALA A O 1
ATOM 688 N N . ILE A 1 88 ? -5.065 6.045 14.624 1.00 77.38 88 ILE A N 1
ATOM 689 C CA . ILE A 1 88 ? -6.514 6.266 14.527 1.00 77.38 88 ILE A CA 1
ATOM 690 C C . ILE A 1 88 ? -7.274 4.981 14.831 1.00 77.38 88 ILE A C 1
ATOM 692 O O . ILE A 1 88 ? -8.253 5.027 15.567 1.00 77.38 88 ILE A O 1
ATOM 696 N N . GLN A 1 89 ? -6.842 3.833 14.310 1.00 78.62 89 GLN A N 1
ATOM 697 C CA . GLN A 1 89 ? -7.554 2.576 14.534 1.00 78.62 89 GLN A CA 1
ATOM 698 C C . GLN A 1 89 ? -7.537 2.161 16.013 1.00 78.62 89 GLN A C 1
ATOM 700 O O . GLN A 1 89 ? -8.562 1.742 16.557 1.00 78.62 89 GLN A O 1
ATOM 705 N N . LEU A 1 90 ? -6.401 2.330 16.691 1.00 80.81 90 LEU A N 1
ATOM 706 C CA . LEU A 1 90 ? -6.302 2.070 18.128 1.00 80.81 90 LEU A CA 1
ATOM 707 C C . LEU A 1 90 ? -7.092 3.103 18.942 1.00 80.81 90 LEU A C 1
ATOM 709 O O . LEU A 1 90 ? -7.857 2.734 19.828 1.00 80.81 90 LEU A O 1
ATOM 713 N N . GLY A 1 91 ? -6.974 4.389 18.609 1.00 87.62 91 GLY A N 1
ATOM 714 C CA . GLY A 1 91 ? -7.698 5.454 19.302 1.00 87.62 91 GLY A CA 1
ATOM 715 C C . GLY A 1 91 ? -9.213 5.313 19.164 1.00 87.62 91 GLY A C 1
ATOM 716 O O . GLY A 1 91 ? -9.936 5.359 20.157 1.00 87.62 91 GLY A O 1
ATOM 717 N N . LEU A 1 92 ? -9.698 5.072 17.947 1.00 87.75 92 LEU A N 1
ATOM 718 C CA . LEU A 1 92 ? -11.121 4.937 17.652 1.00 87.75 92 LEU A CA 1
ATOM 719 C C . LEU A 1 92 ? -11.731 3.730 18.364 1.00 87.75 92 LEU A C 1
ATOM 721 O O . LEU A 1 92 ? -12.786 3.856 18.980 1.00 87.75 92 LEU A O 1
ATOM 725 N N . THR A 1 93 ? -11.067 2.572 18.322 1.00 87.81 93 THR A N 1
ATOM 726 C CA . THR A 1 93 ? -11.585 1.363 18.978 1.00 87.81 93 THR A CA 1
ATOM 727 C C . THR A 1 93 ? -11.653 1.538 20.493 1.00 87.81 93 THR A C 1
ATOM 729 O O . THR A 1 93 ? -12.690 1.244 21.087 1.00 87.81 93 THR A O 1
ATOM 732 N N . VAL A 1 94 ? -10.615 2.102 21.119 1.00 92.69 94 VAL A N 1
ATOM 733 C CA . VAL A 1 94 ? -10.601 2.374 22.565 1.00 92.69 94 VAL A CA 1
ATOM 734 C C . VAL A 1 94 ? -11.692 3.373 22.955 1.00 92.69 94 VAL A C 1
ATOM 736 O O . VAL A 1 94 ? -12.450 3.111 23.889 1.00 92.69 94 VAL A O 1
ATOM 739 N N . ILE A 1 95 ? -11.833 4.484 22.224 1.00 93.62 95 ILE A N 1
ATOM 740 C CA . ILE A 1 95 ? -12.858 5.502 22.504 1.00 93.62 95 ILE A CA 1
ATOM 741 C C . ILE A 1 95 ? -14.270 4.915 22.363 1.00 93.62 95 ILE A C 1
ATOM 743 O O . ILE A 1 95 ? -15.126 5.167 23.212 1.00 93.62 95 ILE A O 1
ATOM 747 N N . CYS A 1 96 ? -14.520 4.100 21.335 1.00 93.56 96 CYS A N 1
ATOM 748 C CA . CYS A 1 96 ? -15.804 3.425 21.147 1.00 93.56 96 CYS A CA 1
ATOM 749 C C . CYS A 1 96 ? -16.114 2.423 22.266 1.00 93.56 96 CYS A C 1
ATOM 751 O O . CYS A 1 96 ? -17.237 2.384 22.762 1.00 93.56 96 CYS A O 1
ATOM 753 N N . VAL A 1 97 ? -15.137 1.624 22.699 1.00 95.56 97 VAL A N 1
ATOM 754 C CA . VAL A 1 97 ? -15.344 0.658 23.788 1.00 95.56 97 VAL A CA 1
ATOM 755 C C . VAL A 1 97 ? -15.642 1.382 25.100 1.00 95.56 97 VAL A C 1
ATOM 757 O O . VAL A 1 97 ? -16.599 1.034 25.793 1.00 95.56 97 VAL A O 1
ATOM 760 N N . VAL A 1 98 ? -14.882 2.431 25.421 1.00 96.19 98 VAL A N 1
ATOM 761 C CA . VAL A 1 98 ? -15.104 3.231 26.632 1.00 96.19 98 VAL A CA 1
ATOM 762 C C . VAL A 1 98 ? -16.477 3.904 26.602 1.00 96.19 98 VAL A C 1
ATOM 764 O O . VAL A 1 98 ? -17.196 3.853 27.599 1.00 96.19 98 VAL A O 1
ATOM 767 N N . SER A 1 99 ? -16.888 4.487 25.471 1.00 95.00 99 SER A N 1
ATOM 768 C CA . SER A 1 99 ? -18.193 5.151 25.370 1.00 95.00 99 SER A CA 1
ATOM 769 C C . SER A 1 99 ? -19.365 4.175 25.520 1.00 95.00 99 SER A C 1
ATOM 771 O O . SER A 1 99 ? -20.344 4.501 26.196 1.00 95.00 99 SER A O 1
ATOM 773 N N . LEU A 1 100 ? -19.248 2.954 24.987 1.00 95.62 100 LEU A N 1
ATOM 774 C CA . LEU A 1 100 ? -20.243 1.896 25.177 1.00 95.62 100 LEU A CA 1
ATOM 775 C C . LEU A 1 100 ? -20.329 1.440 26.636 1.00 95.62 100 LEU A C 1
ATOM 777 O O . LEU A 1 100 ? -21.433 1.291 27.162 1.00 95.62 100 LEU A O 1
ATOM 781 N N . ILE A 1 101 ? -19.189 1.262 27.308 1.00 96.56 101 ILE A N 1
ATOM 782 C CA . ILE A 1 101 ? -19.155 0.889 28.728 1.00 96.56 101 ILE A CA 1
ATOM 783 C C . ILE A 1 101 ? -19.809 1.985 29.576 1.00 96.56 101 ILE A C 1
ATOM 785 O O . ILE A 1 101 ? -20.695 1.691 30.377 1.00 96.56 101 ILE A O 1
ATOM 789 N N . VAL A 1 102 ? -19.439 3.251 29.365 1.00 96.44 102 VAL A N 1
ATOM 790 C CA . VAL A 1 102 ? -20.011 4.394 30.096 1.00 96.44 102 VAL A CA 1
ATOM 791 C C . VAL A 1 102 ? -21.515 4.514 29.850 1.00 96.44 102 VAL A C 1
ATOM 793 O O . VAL A 1 102 ? -22.277 4.694 30.800 1.00 96.44 102 VAL A O 1
ATOM 796 N N . SER A 1 103 ? -21.964 4.367 28.601 1.00 95.75 103 SER A N 1
ATOM 797 C CA . SER A 1 103 ? -23.387 4.395 28.250 1.00 95.75 103 SER A CA 1
ATOM 798 C C . SER A 1 103 ? -24.163 3.255 28.917 1.00 95.75 103 SER A C 1
ATOM 800 O O . SER A 1 103 ? -25.212 3.489 29.519 1.00 95.75 103 SER A O 1
ATOM 802 N N . SER A 1 104 ? -23.614 2.038 28.895 1.00 95.25 104 SER A N 1
ATOM 803 C CA . SER A 1 104 ? -24.208 0.862 29.534 1.00 95.25 104 SER A CA 1
ATOM 804 C C . SER A 1 104 ? -24.317 1.028 31.053 1.00 95.25 104 SER A C 1
ATOM 806 O O . SER A 1 104 ? -25.384 0.804 31.627 1.00 95.25 104 SER A O 1
ATOM 808 N N . ILE A 1 105 ? -23.256 1.514 31.709 1.00 96.38 105 ILE A N 1
ATOM 809 C CA . ILE A 1 105 ? -23.262 1.813 33.148 1.00 96.38 105 ILE A CA 1
ATOM 810 C C . ILE A 1 105 ? -24.296 2.898 33.462 1.00 96.38 105 ILE A C 1
ATOM 812 O O . ILE A 1 105 ? -25.084 2.738 34.392 1.00 96.38 105 ILE A O 1
ATOM 816 N N . CYS A 1 106 ? -24.341 3.977 32.677 1.00 94.88 106 CYS A N 1
ATOM 817 C CA . CYS A 1 106 ? -25.321 5.048 32.843 1.00 94.88 106 CYS A CA 1
ATOM 818 C C . CYS A 1 106 ? -26.757 4.508 32.745 1.00 94.88 106 CYS A C 1
ATOM 820 O O . CYS A 1 106 ? -27.571 4.739 33.641 1.00 94.88 106 CYS A O 1
ATOM 822 N N . LEU A 1 107 ? -27.055 3.706 31.718 1.00 94.19 107 LEU A N 1
ATOM 823 C CA . LEU A 1 107 ? -28.364 3.080 31.540 1.00 94.19 107 LEU A CA 1
ATOM 824 C C . LEU A 1 107 ? -28.710 2.146 32.709 1.00 94.19 107 LEU A C 1
ATOM 826 O O . LEU A 1 107 ? -29.826 2.191 33.227 1.00 94.19 107 LEU A O 1
ATOM 830 N N . PHE A 1 108 ? -27.756 1.332 33.162 1.00 94.50 108 PHE A N 1
ATOM 831 C CA . PHE A 1 108 ? -27.941 0.427 34.292 1.00 94.50 108 PHE A CA 1
ATOM 832 C C . PHE A 1 108 ? -28.247 1.189 35.588 1.00 94.50 108 PHE A C 1
ATOM 834 O O . PHE A 1 108 ? -29.207 0.855 36.287 1.00 94.50 108 PHE A O 1
ATOM 841 N N . LEU A 1 109 ? -27.499 2.257 35.883 1.00 92.69 109 LEU A N 1
ATOM 842 C CA . LEU A 1 109 ? -27.752 3.119 37.038 1.00 92.69 109 LEU A CA 1
ATOM 843 C C . LEU A 1 109 ? -29.132 3.775 36.955 1.00 92.69 109 LEU A C 1
ATOM 845 O O . LEU A 1 109 ? -29.860 3.769 37.948 1.00 92.69 109 LEU A O 1
ATOM 849 N N . LEU A 1 110 ? -29.540 4.266 35.781 1.00 90.62 110 LEU A N 1
ATOM 850 C CA . LEU A 1 110 ? -30.880 4.819 35.575 1.00 90.62 110 LEU A CA 1
ATOM 851 C C . LEU A 1 110 ? -31.980 3.770 35.785 1.00 90.62 110 LEU A C 1
ATOM 853 O O . LEU A 1 110 ? -33.008 4.080 36.387 1.00 90.62 110 LEU A O 1
ATOM 857 N N . ILE A 1 111 ? -31.781 2.523 35.348 1.00 89.75 111 ILE A N 1
ATOM 858 C CA . ILE A 1 111 ? -32.736 1.429 35.573 1.00 89.75 111 ILE A CA 1
ATOM 859 C C . ILE A 1 111 ? -32.830 1.101 37.066 1.00 89.75 111 ILE A C 1
ATOM 861 O O . ILE A 1 111 ? -33.938 1.037 37.598 1.00 89.75 111 ILE A O 1
ATOM 865 N N . VAL A 1 112 ? -31.703 0.948 37.768 1.00 88.62 112 VAL A N 1
ATOM 866 C CA . VAL A 1 112 ? -31.690 0.682 39.217 1.00 88.62 112 VAL A CA 1
ATOM 867 C C . VAL A 1 112 ? -32.339 1.834 39.986 1.00 88.62 112 VAL A C 1
ATOM 869 O O . VAL A 1 112 ? -33.179 1.592 40.850 1.00 88.62 112 VAL A O 1
ATOM 872 N N . GLN A 1 113 ? -32.038 3.088 39.644 1.00 82.44 113 GLN A N 1
ATOM 873 C CA . GLN A 1 113 ? -32.677 4.260 40.249 1.00 82.44 113 GLN A CA 1
ATOM 874 C C . GLN A 1 113 ? -34.177 4.333 39.929 1.00 82.44 113 GLN A C 1
ATOM 876 O O . GLN A 1 113 ? -34.977 4.669 40.800 1.00 82.44 113 GLN A O 1
ATOM 881 N N . ARG A 1 114 ? -34.599 3.944 38.717 1.00 76.00 114 ARG A N 1
ATOM 882 C CA . ARG A 1 114 ? -36.018 3.854 38.341 1.00 76.00 114 ARG A CA 1
ATOM 883 C C . ARG A 1 114 ? -36.751 2.750 39.106 1.00 76.00 114 ARG A C 1
ATOM 885 O O . ARG A 1 114 ? -37.907 2.952 39.466 1.00 76.00 114 ARG A O 1
ATOM 892 N N . ARG A 1 115 ? -36.092 1.621 39.393 1.00 68.12 115 ARG A N 1
ATOM 893 C CA . ARG A 1 115 ? -36.600 0.558 40.282 1.00 68.12 115 ARG A CA 1
ATOM 894 C C . ARG A 1 115 ? -36.628 0.984 41.753 1.00 68.12 115 ARG A C 1
ATOM 896 O O . ARG A 1 115 ? -37.439 0.462 42.506 1.00 68.12 115 ARG A O 1
ATOM 903 N N . ARG A 1 116 ? -35.767 1.928 42.146 1.00 61.34 116 ARG A N 1
ATOM 904 C CA . ARG A 1 116 ? -35.712 2.530 43.488 1.00 61.34 116 ARG A CA 1
ATOM 905 C C . ARG A 1 116 ? -36.597 3.762 43.662 1.00 61.34 116 ARG A C 1
ATOM 907 O O . ARG A 1 116 ? -36.536 4.370 44.731 1.00 61.34 116 ARG A O 1
ATOM 914 N N . LYS A 1 117 ? -37.430 4.138 42.677 1.00 53.84 117 LYS A N 1
ATOM 915 C CA . LYS A 1 117 ? -38.473 5.137 42.942 1.00 53.84 117 LYS A CA 1
ATOM 916 C C . LYS A 1 117 ? -39.269 4.671 44.173 1.00 53.84 117 LYS A C 1
ATOM 918 O O . LYS A 1 117 ? -39.691 3.515 44.208 1.00 53.84 117 LYS A O 1
ATOM 923 N N . PRO A 1 118 ? -39.384 5.527 45.195 1.00 51.72 118 PRO A N 1
ATOM 924 C CA . PRO A 1 118 ? -39.720 5.113 46.546 1.00 51.72 118 PRO A CA 1
ATOM 925 C C . PRO A 1 118 ? -41.140 4.554 46.596 1.00 51.72 118 PRO A C 1
ATOM 927 O O . PRO A 1 118 ? -42.091 5.239 46.216 1.00 51.72 118 PRO A O 1
ATOM 930 N N . CYS A 1 119 ? -41.290 3.338 47.135 1.00 51.22 119 CYS A N 1
ATOM 931 C CA . CYS A 1 119 ? -42.500 3.023 47.887 1.00 51.22 119 CYS A CA 1
ATOM 932 C C . CYS A 1 119 ? -42.733 4.199 48.833 1.00 51.22 119 CYS A C 1
ATOM 934 O O . CYS A 1 119 ? -41.817 4.579 49.564 1.00 51.22 119 CYS A O 1
ATOM 936 N N . ALA A 1 120 ? -43.914 4.802 48.706 1.00 50.53 120 ALA A N 1
ATOM 937 C CA . ALA A 1 120 ? -44.335 6.021 49.369 1.00 50.53 120 ALA A CA 1
ATOM 938 C C . ALA A 1 120 ? -43.686 6.190 50.746 1.00 50.53 120 ALA A C 1
ATOM 940 O O . ALA A 1 120 ? -43.773 5.305 51.598 1.00 50.53 120 ALA A O 1
ATOM 941 N N . THR A 1 121 ? -43.058 7.343 50.963 1.00 48.50 121 THR A N 1
ATOM 942 C CA . THR A 1 121 ? -42.660 7.803 52.288 1.00 48.50 121 THR A CA 1
ATOM 943 C C . THR A 1 121 ? -43.921 7.881 53.146 1.00 48.50 121 THR A C 1
ATOM 945 O O . THR A 1 121 ? -44.610 8.899 53.172 1.00 48.50 121 THR A O 1
ATOM 948 N N 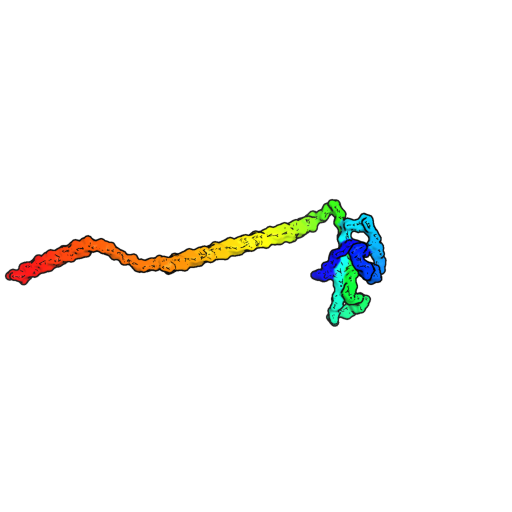. LEU A 1 122 ? -44.270 6.791 53.831 1.00 50.91 122 LEU A N 1
ATOM 949 C CA . LEU A 1 122 ? -45.268 6.819 54.883 1.00 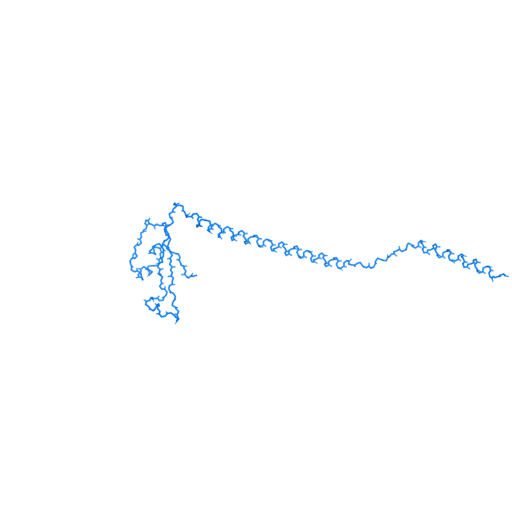50.91 122 LEU A CA 1
ATOM 950 C C . LEU A 1 122 ? -44.601 7.593 56.011 1.00 50.91 122 LEU A C 1
ATOM 952 O O . LEU A 1 122 ? -43.748 7.069 56.727 1.00 50.91 122 LEU A O 1
ATOM 956 N N . LYS A 1 123 ? -44.936 8.883 56.100 1.00 43.91 123 LYS A N 1
ATOM 957 C CA . LYS A 1 123 ? -44.662 9.719 57.263 1.00 43.91 123 LYS A CA 1
ATOM 958 C C . LYS A 1 123 ? -45.184 8.937 58.465 1.00 43.91 123 LYS A C 1
ATOM 960 O O . LYS A 1 123 ? -46.387 8.933 58.713 1.00 43.91 123 LYS A O 1
ATOM 965 N N . LYS A 1 124 ? -44.302 8.222 59.172 1.00 52.81 124 LYS A N 1
ATOM 966 C CA . LYS A 1 124 ? -44.601 7.688 60.498 1.00 52.81 124 LYS A CA 1
ATOM 967 C C . LYS A 1 124 ? -44.852 8.918 61.351 1.00 52.81 124 LYS A C 1
ATOM 969 O O . LYS A 1 124 ? -43.923 9.550 61.840 1.00 52.81 124 LYS A O 1
ATOM 974 N N . ILE A 1 125 ? -46.116 9.307 61.446 1.00 57.78 125 ILE A N 1
ATOM 975 C CA . ILE A 1 125 ? -46.569 10.154 62.532 1.00 57.78 125 ILE A CA 1
ATOM 976 C C . ILE A 1 125 ? -46.197 9.354 63.787 1.00 57.78 125 ILE A C 1
ATOM 978 O O . ILE A 1 125 ? -46.608 8.193 63.887 1.00 57.78 125 ILE A O 1
ATOM 982 N N . PRO A 1 126 ? -45.336 9.878 64.676 1.00 60.28 126 PRO A N 1
ATOM 983 C CA . PRO A 1 126 ? -45.012 9.168 65.900 1.00 60.28 126 PRO A CA 1
ATOM 984 C C . PRO A 1 126 ? -46.328 8.932 66.642 1.00 60.28 126 PRO A C 1
ATOM 986 O O . PRO A 1 126 ? -47.097 9.870 66.850 1.00 60.28 126 PRO A O 1
ATOM 989 N N . ALA A 1 127 ? -46.609 7.673 66.988 1.00 60.34 127 ALA A N 1
ATOM 990 C CA . ALA A 1 127 ? -47.847 7.265 67.659 1.00 60.34 127 ALA A CA 1
ATOM 991 C C . ALA A 1 127 ? -48.106 8.064 68.952 1.00 60.34 127 ALA A C 1
ATOM 993 O O . ALA A 1 127 ? -49.248 8.230 69.362 1.00 60.34 127 ALA A O 1
ATOM 994 N N . GLU A 1 128 ? -47.043 8.626 69.527 1.00 60.00 128 GLU A N 1
ATOM 995 C CA . GLU A 1 128 ? -47.046 9.599 70.619 1.00 60.00 128 GLU A CA 1
ATOM 996 C C . GLU A 1 128 ? -47.921 10.831 70.324 1.00 60.00 128 GLU A C 1
ATOM 998 O O . GLU A 1 128 ? -48.807 11.150 71.111 1.00 60.00 128 GLU A O 1
ATOM 1003 N N . LEU A 1 129 ? -47.790 11.462 69.147 1.00 62.62 129 LEU A N 1
ATOM 1004 C CA . LEU A 1 129 ? -48.577 12.654 68.805 1.00 62.62 129 LEU A CA 1
ATOM 1005 C C . LEU A 1 129 ? -50.065 12.317 68.625 1.00 62.62 129 LEU A C 1
ATOM 1007 O O . LEU A 1 129 ? -50.933 13.098 69.000 1.00 62.62 129 LEU A O 1
ATOM 1011 N N . MET A 1 130 ? -50.363 11.129 68.094 1.00 64.06 130 MET A N 1
ATOM 1012 C CA . MET A 1 130 ? -51.739 10.678 67.888 1.00 64.06 130 MET A CA 1
ATOM 1013 C C . MET A 1 130 ? -52.418 10.307 69.214 1.00 64.06 130 MET A C 1
ATOM 1015 O O . MET A 1 130 ? -53.608 10.570 69.373 1.00 64.06 130 MET A O 1
ATOM 1019 N N . ASN A 1 131 ? -51.670 9.767 70.183 1.00 64.50 131 ASN A N 1
ATOM 1020 C CA . ASN A 1 131 ? -52.202 9.412 71.498 1.00 64.50 131 ASN A CA 1
ATOM 1021 C C . ASN A 1 131 ? -52.513 10.662 72.338 1.00 64.50 131 ASN A C 1
ATOM 1023 O O . ASN A 1 131 ? -53.558 10.726 72.983 1.00 64.50 131 ASN A O 1
ATOM 1027 N N . THR A 1 132 ? -51.668 11.694 72.261 1.00 67.69 132 THR A N 1
ATOM 1028 C CA . THR A 1 132 ? -51.880 12.964 72.973 1.00 67.69 132 THR A CA 1
ATOM 1029 C C . THR A 1 132 ? -53.096 13.721 72.437 1.00 67.69 132 THR A C 1
ATOM 1031 O O . THR A 1 132 ? -53.905 14.207 73.225 1.00 67.69 132 THR A O 1
ATOM 1034 N N . THR A 1 133 ? -53.300 13.746 71.113 1.00 69.00 133 THR A N 1
ATOM 1035 C CA . THR A 1 133 ? -54.503 14.352 70.510 1.00 69.00 133 THR A CA 1
ATOM 1036 C C . THR A 1 133 ? -55.773 13.545 70.803 1.00 69.00 133 THR A C 1
ATOM 1038 O O . THR A 1 133 ? -56.851 14.115 70.955 1.00 69.00 133 THR A O 1
ATOM 1041 N N . PHE A 1 134 ? -55.680 12.216 70.921 1.00 69.06 134 PHE A N 1
ATOM 1042 C CA . PHE A 1 134 ? -56.834 11.395 71.300 1.00 69.06 134 PHE A CA 1
ATOM 1043 C C . PHE A 1 134 ? -57.235 11.604 72.767 1.00 69.06 134 PHE A C 1
ATOM 1045 O O . PHE A 1 134 ? -58.427 11.657 73.075 1.00 69.06 134 PHE A O 1
ATOM 1052 N N . GLN A 1 135 ? -56.255 11.756 73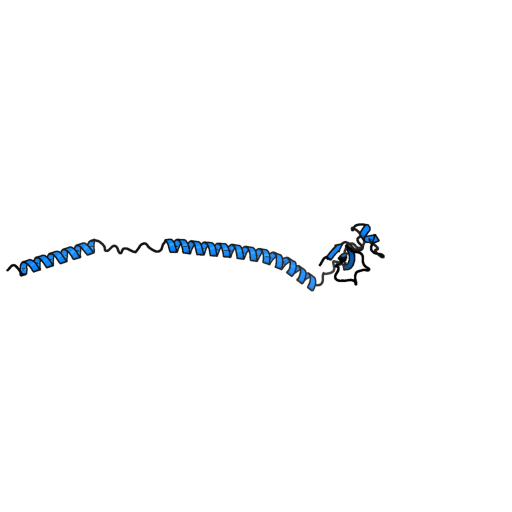.663 1.00 68.31 135 GLN A N 1
ATOM 1053 C CA . GLN A 1 135 ? -56.501 12.030 75.079 1.00 68.31 135 GLN A CA 1
ATOM 1054 C C . GLN A 1 135 ? -57.096 13.428 75.295 1.00 68.31 135 GLN A C 1
ATOM 1056 O O . GLN A 1 135 ? -58.105 13.534 75.993 1.00 68.31 135 GLN A O 1
ATOM 1061 N N . SER A 1 136 ? -56.565 14.472 74.640 1.00 69.94 136 SER A N 1
ATOM 1062 C CA . SER A 1 136 ? -57.113 15.836 74.754 1.00 69.94 136 SER A CA 1
ATOM 1063 C C . SER A 1 136 ? -58.566 15.910 74.269 1.00 69.94 136 SER A C 1
ATOM 1065 O O . SER A 1 136 ? -59.439 16.425 74.973 1.00 69.94 136 SER A O 1
ATOM 1067 N N . ASN A 1 137 ? -58.860 15.281 73.127 1.00 67.88 137 ASN A N 1
ATOM 1068 C CA . ASN A 1 137 ? -60.209 15.243 72.565 1.00 67.88 137 ASN A CA 1
ATOM 1069 C C . ASN A 1 137 ? -61.196 14.440 73.436 1.00 67.88 137 ASN A C 1
ATOM 1071 O O . ASN A 1 137 ? -62.378 14.784 73.503 1.00 67.88 137 ASN A O 1
ATOM 1075 N N . GLN A 1 138 ? -60.749 13.384 74.133 1.00 69.38 138 GLN A N 1
ATOM 1076 C CA . GLN A 1 138 ? -61.604 12.659 75.082 1.00 69.38 138 GLN A CA 1
ATOM 1077 C C . GLN A 1 138 ? -61.893 13.458 76.358 1.00 69.38 138 GLN A C 1
ATOM 1079 O O . GLN A 1 138 ? -63.004 13.355 76.885 1.00 69.38 138 GLN A O 1
ATOM 1084 N N . SER A 1 139 ? -60.933 14.237 76.867 1.00 69.25 139 SER A N 1
ATOM 1085 C CA . SER A 1 139 ? -61.168 15.106 78.026 1.00 69.25 139 SER A CA 1
ATOM 1086 C C . SER A 1 139 ? -62.168 16.223 77.719 1.00 69.25 139 SER A C 1
ATOM 1088 O O . SER A 1 139 ? -63.104 16.411 78.495 1.00 69.25 139 SER A O 1
ATOM 1090 N N . GLU A 1 140 ? -62.058 16.882 76.561 1.00 73.50 140 GLU A N 1
ATOM 1091 C CA . GLU A 1 140 ? -62.985 17.955 76.168 1.00 73.50 140 GLU A CA 1
ATOM 1092 C C . GLU A 1 140 ? -64.417 17.440 75.952 1.00 73.50 140 GLU A C 1
ATOM 1094 O O . GLU A 1 140 ? -65.381 18.060 76.400 1.00 73.50 140 GLU A O 1
ATOM 1099 N N . GLN A 1 141 ? -64.584 16.254 75.354 1.00 68.38 141 GLN A N 1
ATOM 1100 C CA . GLN A 1 141 ? -65.902 15.624 75.178 1.00 68.38 141 GLN A CA 1
ATOM 1101 C C . GLN A 1 141 ? -66.572 15.252 76.512 1.00 68.38 141 GLN A C 1
ATOM 1103 O O . GLN A 1 141 ? -67.793 15.365 76.655 1.00 68.38 141 GLN A O 1
ATOM 1108 N N . LYS A 1 142 ? -65.793 14.811 77.509 1.00 70.00 142 LYS A N 1
ATOM 1109 C CA . LYS A 1 142 ? -66.313 14.513 78.854 1.00 70.00 142 LYS A CA 1
ATOM 1110 C C . LYS A 1 142 ? -66.724 15.788 79.588 1.00 70.00 142 LYS A C 1
ATOM 1112 O O . LYS A 1 142 ? -67.773 15.799 80.231 1.00 70.00 142 LYS A O 1
ATOM 1117 N N . GLU A 1 143 ? -65.952 16.864 79.451 1.00 73.50 143 GLU A N 1
ATOM 1118 C CA . GLU A 1 143 ? -66.286 18.163 80.038 1.00 73.50 143 GLU A CA 1
ATOM 1119 C C . GLU A 1 143 ? -67.537 18.777 79.388 1.00 73.50 143 GLU A C 1
ATOM 1121 O O . GLU A 1 143 ? -68.424 19.269 80.089 1.00 73.50 143 GLU A O 1
ATOM 1126 N N . PHE A 1 144 ? -67.670 18.669 78.063 1.00 72.00 144 PHE A N 1
ATOM 1127 C CA . PHE A 1 144 ? -68.849 19.141 77.337 1.00 72.00 144 PHE A CA 1
ATOM 1128 C C . PHE A 1 144 ? -70.117 18.357 77.702 1.00 72.00 144 PHE A C 1
ATOM 1130 O O . PHE A 1 144 ? -71.173 18.955 77.906 1.00 72.00 144 PHE A O 1
ATOM 1137 N N . LYS A 1 145 ? -70.039 17.027 77.860 1.00 71.50 145 LYS A N 1
ATOM 1138 C CA . LYS A 1 145 ? -71.182 16.233 78.346 1.00 71.50 145 LYS A CA 1
ATOM 1139 C C . LYS A 1 145 ? -71.595 16.602 79.771 1.00 71.50 145 LYS A C 1
ATOM 1141 O O . LYS A 1 145 ? -72.786 16.629 80.052 1.00 71.50 145 LYS A O 1
ATOM 1146 N N . ASN A 1 146 ? -70.641 16.911 80.648 1.00 68.94 146 ASN A N 1
ATOM 1147 C CA . ASN A 1 146 ? -70.934 17.275 82.035 1.00 68.94 146 ASN A CA 1
ATOM 1148 C C . ASN A 1 146 ? -71.596 18.663 82.151 1.00 68.94 146 ASN A C 1
ATOM 1150 O O . ASN A 1 146 ? -72.472 18.862 82.986 1.00 68.94 146 ASN A O 1
ATOM 1154 N N . LYS A 1 147 ? -71.236 19.614 81.277 1.00 72.81 147 LYS A N 1
ATOM 1155 C CA . LYS A 1 147 ? -71.852 20.955 81.240 1.00 72.81 147 LYS A CA 1
ATOM 1156 C C . LYS A 1 147 ? -73.283 20.973 80.689 1.00 72.81 147 LYS A C 1
ATOM 1158 O O . LYS A 1 147 ? -74.022 21.888 81.021 1.00 72.81 147 LYS A O 1
ATOM 1163 N N . ASN A 1 148 ? -73.671 19.980 79.886 1.00 64.81 148 ASN A N 1
ATOM 1164 C CA . ASN A 1 148 ? -75.010 19.881 79.284 1.00 64.81 148 ASN A CA 1
ATOM 1165 C C . ASN A 1 148 ? -75.953 18.898 80.011 1.00 64.81 148 ASN A C 1
ATOM 1167 O O . ASN A 1 148 ? -77.070 18.675 79.555 1.00 64.81 148 ASN A O 1
ATOM 1171 N N . ALA A 1 149 ? -75.504 18.277 81.108 1.00 63.66 149 ALA A N 1
ATOM 1172 C CA . ALA A 1 149 ? -76.285 17.327 81.908 1.00 63.66 149 ALA A CA 1
ATOM 1173 C C . ALA A 1 149 ? -76.850 17.942 83.208 1.00 63.66 149 ALA A C 1
ATOM 1175 O O . ALA A 1 149 ? -77.275 17.206 84.099 1.00 63.66 149 ALA A O 1
ATOM 1176 N N . LYS A 1 150 ? -76.835 19.275 83.327 1.00 53.53 150 LYS A N 1
ATOM 1177 C CA . LYS A 1 150 ? -77.333 20.053 84.466 1.00 53.53 150 LYS A CA 1
ATOM 1178 C C . LYS A 1 150 ? -78.294 21.124 83.968 1.00 53.53 150 LYS A C 1
ATOM 1180 O O . LYS A 1 150 ? -79.268 21.394 84.698 1.00 53.53 150 LYS A O 1
#

pLDDT: mean 74.35, std 11.65, range [43.91, 96.56]